Protein AF-A0A538JLH4-F1 (afdb_monomer_lite)

Radius of gyration: 21.61 Å; chains: 1; bounding box: 67×21×56 Å

Secondary structure (DSSP, 8-state):
-HHHHHHHHHHHHHTTGGGSTTHHHHHHHHHHHHHHHHHHHHHHHT-----HHHHHHHHHHHHHHHHHHHHHHHHHHHHTSTT-BTTB---TTPSTTHHHHHHHHHHHHHHHHHHHHHHHHHHHHHHHHHHHHHHHHHHHHHTT-

Structure (mmCIF, N/CA/C/O backbone):
data_AF-A0A538JLH4-F1
#
_entry.id   AF-A0A538JLH4-F1
#
loop_
_atom_site.group_PDB
_atom_site.id
_atom_site.type_symbol
_atom_site.label_atom_id
_atom_site.label_alt_id
_atom_site.label_comp_id
_atom_site.label_asym_id
_atom_site.label_entity_id
_atom_site.label_seq_id
_atom_site.pdbx_PDB_ins_code
_atom_site.Cartn_x
_atom_site.Cartn_y
_atom_site.Cartn_z
_atom_site.occupancy
_atom_site.B_iso_or_equiv
_atom_site.auth_seq_id
_atom_site.auth_comp_id
_atom_site.auth_asym_id
_atom_site.auth_atom_id
_atom_site.pdbx_PDB_model_num
ATOM 1 N N . MET A 1 1 ? -3.497 -3.767 -6.527 1.00 86.94 1 MET A N 1
ATOM 2 C CA . MET A 1 1 ? -3.352 -4.014 -5.077 1.00 86.94 1 MET A CA 1
ATOM 3 C C . MET A 1 1 ? -3.280 -2.720 -4.286 1.00 86.94 1 MET A C 1
ATOM 5 O O . MET A 1 1 ? -4.215 -2.495 -3.541 1.00 86.94 1 MET A O 1
ATOM 9 N N . ILE A 1 2 ? -2.318 -1.819 -4.537 1.00 92.06 2 ILE A N 1
ATOM 10 C CA . ILE A 1 2 ? -2.246 -0.499 -3.862 1.00 92.06 2 ILE A CA 1
ATOM 11 C C . ILE A 1 2 ? -3.589 0.256 -3.871 1.00 92.06 2 ILE A C 1
ATOM 13 O O . ILE A 1 2 ? -4.093 0.639 -2.823 1.00 92.06 2 ILE A O 1
ATOM 17 N N . LEU A 1 3 ? -4.227 0.399 -5.039 1.00 92.81 3 LEU A N 1
ATOM 18 C CA . LEU A 1 3 ? -5.518 1.094 -5.131 1.00 92.81 3 LEU A CA 1
ATOM 19 C C . LEU A 1 3 ? -6.647 0.377 -4.364 1.00 92.81 3 LEU A C 1
ATOM 21 O O . LEU A 1 3 ? -7.494 1.030 -3.765 1.00 92.81 3 LEU A O 1
ATOM 25 N N . ALA A 1 4 ? -6.643 -0.959 -4.361 1.00 89.81 4 ALA A N 1
ATOM 26 C CA . ALA A 1 4 ? -7.631 -1.752 -3.633 1.00 89.81 4 ALA A CA 1
ATOM 27 C C . ALA A 1 4 ? -7.449 -1.608 -2.111 1.00 89.81 4 ALA A C 1
ATOM 29 O O . ALA A 1 4 ? -8.430 -1.379 -1.410 1.00 89.81 4 ALA A O 1
ATOM 30 N N . GLY A 1 5 ? -6.206 -1.655 -1.615 1.00 88.12 5 GLY A N 1
ATOM 31 C CA . GLY A 1 5 ? -5.878 -1.377 -0.213 1.00 88.12 5 GLY A CA 1
ATOM 32 C C . GLY A 1 5 ? -6.318 0.027 0.202 1.00 88.12 5 GLY A C 1
ATOM 33 O O . GLY A 1 5 ? -7.043 0.181 1.185 1.00 88.12 5 GLY A O 1
ATOM 34 N N . GLY A 1 6 ? -6.002 1.041 -0.610 1.00 91.56 6 GLY A N 1
ATOM 35 C CA . GLY A 1 6 ? -6.452 2.418 -0.383 1.00 91.56 6 GLY A CA 1
ATOM 36 C C . GLY A 1 6 ? -7.975 2.575 -0.339 1.00 91.56 6 GLY A C 1
ATOM 37 O O . GLY A 1 6 ? -8.505 3.281 0.519 1.00 91.56 6 GLY A O 1
ATOM 38 N N . TYR A 1 7 ? -8.703 1.877 -1.214 1.00 93.75 7 TYR A N 1
ATOM 39 C CA . TYR A 1 7 ? -10.167 1.888 -1.210 1.00 93.75 7 TYR A CA 1
ATOM 40 C C . TYR A 1 7 ? -10.755 1.289 0.077 1.00 93.75 7 TYR A C 1
ATOM 42 O O . TYR A 1 7 ? -11.700 1.845 0.641 1.00 93.75 7 TYR A O 1
ATOM 50 N N . VAL A 1 8 ? -10.179 0.192 0.580 1.00 92.06 8 VAL A N 1
ATOM 51 C CA . VAL A 1 8 ? -10.598 -0.417 1.853 1.00 92.06 8 VAL A CA 1
ATOM 52 C C . VAL A 1 8 ? -10.380 0.547 3.019 1.00 92.06 8 VAL A C 1
ATOM 54 O O . VAL A 1 8 ? -11.285 0.728 3.836 1.00 92.06 8 VAL A O 1
ATOM 57 N N . HIS A 1 9 ? -9.237 1.234 3.066 1.00 91.81 9 HIS A N 1
ATOM 58 C CA . HIS A 1 9 ? -8.964 2.225 4.111 1.00 91.81 9 HIS A CA 1
ATOM 59 C C . HIS A 1 9 ? -9.914 3.423 4.032 1.00 91.81 9 HIS A C 1
ATOM 61 O O . HIS A 1 9 ? -10.412 3.889 5.056 1.00 91.81 9 HIS A O 1
ATOM 67 N N . LEU A 1 10 ? -10.251 3.882 2.825 1.00 93.81 10 LEU A N 1
ATOM 68 C CA . LEU A 1 10 ? -11.257 4.926 2.644 1.00 93.81 10 LEU A CA 1
ATOM 69 C C . LEU A 1 10 ? -12.645 4.475 3.124 1.00 93.81 10 LEU A C 1
ATOM 71 O O . LEU A 1 10 ? -13.373 5.257 3.741 1.00 93.81 10 LEU A O 1
ATOM 75 N N . CYS A 1 11 ? -13.016 3.217 2.874 1.00 92.38 11 CYS A N 1
ATOM 76 C CA . CYS A 1 11 ? -14.257 2.655 3.398 1.00 92.38 11 CYS A CA 1
ATOM 77 C C . CYS A 1 11 ? -14.254 2.677 4.927 1.00 92.38 11 CYS A C 1
ATOM 79 O O . CYS A 1 11 ? -15.200 3.194 5.518 1.00 92.38 11 CYS A O 1
ATOM 81 N N . LEU A 1 12 ? -13.192 2.192 5.570 1.00 89.12 12 LEU A N 1
ATOM 82 C CA . LEU A 1 12 ? -13.086 2.176 7.030 1.00 89.12 12 LEU A CA 1
ATOM 83 C C . LEU A 1 12 ? -13.118 3.581 7.633 1.00 89.12 12 LEU A C 1
ATOM 85 O O . LEU A 1 12 ? -13.874 3.824 8.575 1.00 89.12 12 LEU A O 1
ATOM 89 N N . TYR A 1 13 ? -12.412 4.534 7.017 1.00 91.12 13 TYR A N 1
ATOM 90 C CA . TYR A 1 13 ? -12.473 5.948 7.381 1.00 91.12 13 TYR A CA 1
ATOM 91 C C . TYR A 1 13 ? -13.921 6.457 7.432 1.00 91.12 13 TYR A C 1
ATOM 93 O O . TYR A 1 13 ? -14.354 7.030 8.435 1.00 91.12 13 TYR A O 1
ATOM 101 N N . ARG A 1 14 ? -14.704 6.198 6.378 1.00 92.38 14 ARG A N 1
ATOM 102 C CA . ARG A 1 14 ? -16.105 6.638 6.289 1.00 92.38 14 ARG A CA 1
ATOM 103 C C . ARG A 1 14 ? -17.033 5.903 7.259 1.00 92.38 14 ARG A C 1
ATOM 105 O O . ARG A 1 14 ? -17.989 6.513 7.730 1.00 92.38 14 ARG A O 1
ATOM 112 N N . HIS A 1 15 ? -16.742 4.648 7.593 1.00 89.19 15 HIS A N 1
ATOM 113 C CA . HIS A 1 15 ? -17.572 3.792 8.452 1.00 89.19 15 HIS A CA 1
ATOM 114 C C . HIS A 1 15 ? -17.165 3.837 9.936 1.00 89.19 15 HIS A C 1
ATOM 116 O O . HIS A 1 15 ? -17.193 2.827 10.632 1.00 89.19 15 HIS A O 1
ATOM 122 N N . GLY A 1 16 ? -16.801 5.022 10.436 1.00 84.19 16 GLY A N 1
ATOM 123 C CA . GLY A 1 16 ? -16.632 5.284 11.872 1.00 84.19 16 GLY A CA 1
ATOM 124 C C . GLY A 1 16 ? -15.200 5.570 12.312 1.00 84.19 16 GLY A C 1
ATOM 125 O O . GLY A 1 16 ? -15.011 6.294 13.289 1.00 84.19 16 GLY A O 1
ATOM 126 N N . TYR A 1 17 ? -14.188 5.131 11.556 1.00 88.12 17 TYR A N 1
ATOM 127 C CA . TYR A 1 17 ? -12.788 5.348 11.946 1.00 88.12 17 TYR A CA 1
ATOM 128 C C . TYR A 1 17 ? -12.381 6.822 11.868 1.00 88.12 17 TYR A C 1
ATOM 130 O O . TYR A 1 17 ? -11.481 7.237 12.593 1.00 88.12 17 TYR A O 1
ATOM 138 N N . ARG A 1 18 ? -13.080 7.651 11.073 1.00 90.44 18 ARG A N 1
ATOM 139 C CA . ARG A 1 18 ? -12.844 9.107 11.010 1.00 90.44 18 ARG A CA 1
ATOM 140 C C . ARG A 1 18 ? -12.921 9.822 12.361 1.00 90.44 18 ARG A C 1
ATOM 142 O O . ARG A 1 18 ? -12.337 10.890 12.493 1.00 90.44 18 ARG A O 1
ATOM 149 N N . PHE A 1 19 ? -13.645 9.265 13.333 1.00 90.25 19 PHE A N 1
ATOM 150 C CA . PHE A 1 19 ? -13.845 9.881 14.647 1.00 90.25 19 PHE A CA 1
ATOM 151 C C . PHE A 1 19 ? -12.809 9.447 15.687 1.00 90.25 19 PHE A C 1
ATOM 153 O O . PHE A 1 19 ? -12.780 10.005 16.779 1.00 90.25 19 PHE A O 1
ATOM 160 N N . ILE A 1 20 ? -11.954 8.473 15.361 1.00 87.75 20 ILE A N 1
ATOM 161 C CA . ILE A 1 20 ? -10.897 8.009 16.256 1.00 87.75 20 ILE A CA 1
ATOM 162 C C . ILE A 1 20 ? -9.682 8.928 16.062 1.00 87.75 20 ILE A C 1
ATOM 164 O O . ILE A 1 20 ? -9.124 8.967 14.957 1.00 87.75 20 ILE A O 1
ATOM 168 N N . PRO A 1 21 ? -9.245 9.676 17.093 1.00 88.88 21 PRO A N 1
ATOM 169 C CA . PRO A 1 21 ? -8.105 10.577 16.971 1.00 88.88 21 PRO A CA 1
ATOM 170 C C . PRO A 1 21 ? -6.858 9.838 16.476 1.00 88.88 21 PRO A C 1
ATOM 172 O O . PRO A 1 21 ? -6.575 8.726 16.914 1.00 88.88 21 PRO A O 1
ATOM 175 N N . LYS A 1 22 ? -6.096 10.469 15.573 1.00 90.56 22 LYS A N 1
ATOM 176 C CA . LYS A 1 22 ? -4.892 9.929 14.899 1.00 90.56 22 LYS A CA 1
ATOM 177 C C . LYS A 1 22 ? -5.160 8.756 13.944 1.00 90.56 22 LYS A C 1
ATOM 179 O O . LYS A 1 22 ? -4.642 8.787 12.833 1.00 90.56 22 LYS A O 1
ATOM 184 N N . ILE A 1 23 ? -5.998 7.790 14.320 1.00 90.50 23 ILE A N 1
ATOM 185 C CA . ILE A 1 23 ? -6.368 6.642 13.480 1.00 90.50 23 ILE A CA 1
ATOM 186 C C . ILE A 1 23 ? -7.188 7.096 12.269 1.00 90.50 23 ILE A C 1
ATOM 188 O O . ILE A 1 23 ? -6.845 6.782 11.138 1.00 90.50 23 ILE A O 1
ATOM 192 N N . GLY A 1 24 ? -8.218 7.922 12.451 1.00 90.06 24 GLY A N 1
ATOM 193 C CA . GLY A 1 24 ? -8.988 8.434 11.314 1.00 90.06 24 GLY A CA 1
ATOM 194 C C . GLY A 1 24 ? -8.108 9.164 10.295 1.00 90.06 24 GLY A C 1
ATOM 195 O O . GLY A 1 24 ? -8.218 8.948 9.090 1.00 90.06 24 GLY A O 1
ATOM 196 N N . VAL A 1 25 ? -7.170 9.981 10.779 1.00 93.00 25 VAL A N 1
ATOM 197 C CA . VAL A 1 25 ? -6.227 10.706 9.916 1.00 93.00 25 VAL A CA 1
ATOM 198 C C . VAL A 1 25 ? -5.266 9.745 9.213 1.00 93.00 25 VAL A C 1
ATOM 200 O O . VAL A 1 25 ? -5.025 9.919 8.021 1.00 93.00 25 VAL A O 1
ATOM 203 N N . SER A 1 26 ? -4.754 8.712 9.892 1.00 92.06 26 SER A N 1
ATOM 204 C CA . SER A 1 26 ? -3.849 7.739 9.267 1.00 92.06 26 SER A CA 1
ATOM 205 C C . SER A 1 26 ? -4.533 6.944 8.154 1.00 92.06 26 SER A C 1
ATOM 207 O O . SER A 1 26 ? -3.935 6.769 7.096 1.00 92.06 26 SER A O 1
ATOM 209 N N . PHE A 1 27 ? -5.798 6.554 8.329 1.00 92.31 27 PHE A N 1
ATOM 210 C CA . PHE A 1 27 ? -6.587 5.898 7.281 1.00 92.31 27 PHE A CA 1
ATOM 211 C C . PHE A 1 27 ? -6.781 6.795 6.051 1.00 92.31 27 PHE A C 1
ATOM 213 O O . PHE A 1 27 ? -6.638 6.335 4.918 1.00 92.31 27 PHE A O 1
ATOM 220 N N . LEU A 1 28 ? -7.063 8.086 6.258 1.00 93.94 28 LEU A N 1
ATOM 221 C CA . LEU A 1 28 ? -7.206 9.039 5.157 1.00 93.94 28 LEU A CA 1
ATOM 222 C C . LEU A 1 28 ? -5.874 9.274 4.429 1.00 93.94 28 LEU A C 1
ATOM 224 O O . LEU A 1 28 ? -5.836 9.274 3.198 1.00 93.94 28 LEU A O 1
ATOM 228 N N . LEU A 1 29 ? -4.779 9.434 5.179 1.00 95.12 29 LEU A N 1
ATOM 229 C CA . LEU A 1 29 ? -3.436 9.583 4.618 1.00 95.12 29 LEU A CA 1
ATOM 230 C C . LEU A 1 29 ? -3.013 8.339 3.832 1.00 95.12 29 LEU A C 1
ATOM 232 O O . LEU A 1 29 ? -2.451 8.474 2.745 1.00 95.12 29 LEU A O 1
ATOM 236 N N . GLN A 1 30 ? -3.314 7.142 4.339 1.00 94.94 30 GLN A N 1
ATOM 237 C CA . GLN A 1 30 ? -3.046 5.880 3.652 1.00 94.94 30 GLN A CA 1
ATOM 238 C C . GLN A 1 30 ? -3.813 5.815 2.327 1.00 94.94 30 GLN A C 1
ATOM 240 O O . GLN A 1 30 ? -3.210 5.552 1.283 1.00 94.94 30 GLN A O 1
ATOM 245 N N . ALA A 1 31 ? -5.116 6.118 2.346 1.00 95.19 31 ALA A N 1
ATOM 246 C CA . ALA A 1 31 ? -5.960 6.061 1.158 1.00 95.19 31 ALA A CA 1
ATOM 247 C C . ALA A 1 31 ? -5.508 7.074 0.092 1.00 95.19 31 ALA A C 1
ATOM 249 O O . ALA A 1 31 ? -5.376 6.727 -1.085 1.00 95.19 31 ALA A O 1
ATOM 250 N N . GLY A 1 32 ? -5.204 8.309 0.507 1.00 96.19 32 GLY A N 1
ATOM 251 C CA . GLY A 1 32 ? -4.683 9.354 -0.376 1.00 96.19 32 GLY A CA 1
ATOM 252 C C . GLY A 1 32 ? -3.317 8.998 -0.966 1.00 96.19 32 GLY A C 1
ATOM 253 O O . GLY A 1 32 ? -3.118 9.100 -2.177 1.00 96.19 32 GLY A O 1
ATOM 254 N N . SER A 1 33 ? -2.397 8.497 -0.138 1.00 96.31 33 SER A N 1
ATOM 255 C CA . SER A 1 33 ? -1.068 8.055 -0.585 1.00 96.31 33 SER A CA 1
ATOM 256 C C . SER A 1 33 ? -1.171 6.902 -1.581 1.00 96.31 33 SER A C 1
ATOM 258 O O . SER A 1 33 ? -0.505 6.914 -2.615 1.00 96.31 33 SER A O 1
ATOM 260 N N . SER A 1 34 ? -2.061 5.942 -1.320 1.00 94.31 34 SER A N 1
ATOM 261 C CA . SER A 1 34 ? -2.335 4.825 -2.224 1.00 94.31 34 SER A CA 1
ATOM 262 C C . SER A 1 34 ? -2.860 5.297 -3.579 1.00 94.31 34 SER A C 1
ATOM 264 O O . SER A 1 34 ? -2.401 4.813 -4.613 1.00 94.31 34 SER A O 1
ATOM 266 N N . ALA A 1 35 ? -3.778 6.268 -3.604 1.00 95.31 35 ALA A N 1
ATOM 267 C CA . ALA A 1 35 ? -4.285 6.839 -4.851 1.00 95.31 35 ALA A CA 1
ATOM 268 C C . ALA A 1 35 ? -3.170 7.533 -5.655 1.00 95.31 35 ALA A C 1
ATOM 270 O O . ALA A 1 35 ? -3.005 7.254 -6.844 1.00 95.31 35 ALA A O 1
ATOM 271 N N . ILE A 1 36 ? -2.357 8.369 -4.998 1.00 96.19 36 ILE A N 1
ATOM 272 C CA . ILE A 1 36 ? -1.223 9.066 -5.626 1.00 96.19 36 ILE A CA 1
ATOM 273 C C . ILE A 1 36 ? -0.221 8.058 -6.202 1.00 96.19 36 ILE A C 1
ATOM 275 O O . ILE A 1 36 ? 0.175 8.165 -7.363 1.00 96.19 36 ILE A O 1
ATOM 279 N N . LEU A 1 37 ? 0.163 7.048 -5.418 1.00 94.75 37 LEU A N 1
ATOM 280 C CA . LEU A 1 37 ? 1.126 6.032 -5.840 1.00 94.75 37 LEU A CA 1
ATOM 281 C C . LEU A 1 37 ? 0.577 5.146 -6.959 1.00 94.75 37 LEU A C 1
ATOM 283 O O . LEU A 1 37 ? 1.318 4.817 -7.883 1.00 94.75 37 LEU A O 1
ATOM 287 N N . ALA A 1 38 ? -0.710 4.795 -6.933 1.00 92.75 38 ALA A N 1
ATOM 288 C CA . ALA A 1 38 ? -1.342 4.042 -8.012 1.00 92.75 38 ALA A CA 1
ATOM 289 C C . ALA A 1 38 ? -1.297 4.818 -9.338 1.00 92.75 38 ALA A C 1
ATOM 291 O O . ALA A 1 38 ? -0.865 4.268 -10.353 1.00 92.75 38 ALA A O 1
ATOM 292 N N . VAL A 1 39 ? -1.665 6.104 -9.324 1.00 92.56 39 VAL A N 1
ATOM 293 C CA . VAL A 1 39 ? -1.581 6.974 -10.508 1.00 92.56 39 VAL A CA 1
ATOM 294 C C . VAL A 1 39 ? -0.133 7.109 -10.983 1.00 92.56 39 VAL A C 1
ATOM 296 O O . VAL A 1 39 ? 0.139 6.962 -12.175 1.00 92.56 39 VAL A O 1
ATOM 299 N N . ALA A 1 40 ? 0.814 7.318 -10.066 1.00 90.81 40 ALA A N 1
ATOM 300 C CA . ALA A 1 40 ? 2.232 7.442 -10.396 1.00 90.81 40 ALA A CA 1
ATOM 301 C C . ALA A 1 40 ? 2.807 6.158 -11.028 1.00 90.81 40 ALA A C 1
ATOM 303 O O . ALA A 1 40 ? 3.560 6.231 -12.004 1.00 90.81 40 ALA A O 1
ATOM 304 N N . LEU A 1 41 ? 2.425 4.980 -10.518 1.00 88.94 41 LEU A N 1
ATOM 305 C CA . LEU A 1 41 ? 2.812 3.681 -11.076 1.00 88.94 41 LEU A CA 1
ATOM 306 C C . LEU A 1 41 ? 2.238 3.479 -12.489 1.00 88.94 41 LEU A C 1
ATOM 308 O O . LEU A 1 41 ? 2.974 3.063 -13.386 1.00 88.94 41 LEU A O 1
ATOM 312 N N . LEU A 1 42 ? 0.963 3.820 -12.712 1.00 87.88 42 LEU A N 1
ATOM 313 C CA . LEU A 1 42 ? 0.309 3.709 -14.023 1.00 87.88 42 LEU A CA 1
ATOM 314 C C . LEU A 1 42 ? 0.917 4.665 -15.058 1.00 87.88 42 LEU A C 1
ATOM 316 O O . LEU A 1 42 ? 1.263 4.244 -16.163 1.00 87.88 42 LEU A O 1
ATOM 320 N N . ALA A 1 43 ? 1.124 5.931 -14.687 1.00 85.94 43 ALA A N 1
ATOM 321 C CA . ALA A 1 43 ? 1.682 6.953 -15.573 1.00 85.94 43 ALA A CA 1
ATOM 322 C C . ALA A 1 43 ? 3.091 6.602 -16.086 1.00 85.94 43 ALA A C 1
ATOM 324 O O . ALA A 1 43 ? 3.495 7.036 -17.169 1.00 85.94 43 ALA A O 1
ATOM 325 N N . ARG A 1 44 ? 3.853 5.813 -15.317 1.00 74.06 44 ARG A N 1
ATOM 326 C CA . ARG A 1 44 ? 5.208 5.373 -15.679 1.00 74.06 44 ARG A CA 1
ATOM 327 C C . ARG A 1 44 ? 5.224 4.030 -16.406 1.00 74.06 44 ARG A C 1
ATOM 329 O O . ARG A 1 44 ? 6.083 3.848 -17.262 1.00 74.06 44 ARG A O 1
ATOM 336 N N . GLY A 1 45 ? 4.280 3.129 -16.123 1.00 67.00 45 GLY A N 1
ATOM 337 C CA . GLY A 1 45 ? 4.158 1.841 -16.817 1.00 67.00 45 GLY A CA 1
ATOM 338 C C . GLY A 1 45 ? 3.944 1.967 -18.333 1.00 67.00 45 GLY A C 1
ATOM 339 O O . GLY A 1 45 ? 4.370 1.093 -19.081 1.00 67.00 45 GLY A O 1
ATOM 340 N N . GLY A 1 46 ? 3.353 3.076 -18.796 1.00 57.22 46 GLY A N 1
ATOM 341 C CA . GLY A 1 46 ? 3.121 3.344 -20.222 1.00 57.22 46 GLY A CA 1
ATOM 342 C C . GLY A 1 46 ? 4.288 3.991 -20.985 1.00 57.22 46 GLY A C 1
ATOM 343 O O . GLY A 1 46 ? 4.299 3.964 -22.216 1.00 57.22 46 GLY A O 1
ATOM 344 N N . ARG A 1 47 ? 5.288 4.576 -20.309 1.00 56.28 47 ARG A N 1
ATOM 345 C CA . ARG A 1 47 ? 6.379 5.305 -20.985 1.00 56.28 47 ARG A CA 1
ATOM 346 C C . ARG A 1 47 ? 7.541 4.363 -21.305 1.00 56.28 47 ARG A C 1
ATOM 348 O O . ARG A 1 47 ? 8.397 4.116 -20.463 1.00 56.28 47 ARG A O 1
ATOM 355 N N . ARG A 1 48 ? 7.575 3.868 -22.549 1.00 53.81 48 ARG A N 1
ATOM 356 C CA . ARG A 1 48 ? 8.666 3.038 -23.104 1.00 53.81 48 ARG A CA 1
ATOM 357 C C . ARG A 1 48 ? 9.953 3.814 -23.439 1.00 53.81 48 ARG A C 1
ATOM 359 O O . ARG A 1 48 ? 10.980 3.177 -23.647 1.00 53.81 48 ARG A O 1
ATOM 366 N N . SER A 1 49 ? 9.940 5.151 -23.453 1.00 51.41 49 SER A N 1
ATOM 367 C CA . SER A 1 49 ? 11.164 5.952 -23.635 1.00 51.41 49 SER A CA 1
ATOM 368 C C . SER A 1 49 ? 11.926 6.078 -22.318 1.00 51.41 49 SER A C 1
ATOM 370 O O . SER A 1 49 ? 11.562 6.848 -21.427 1.00 51.41 49 SER A O 1
ATOM 372 N N . VAL A 1 50 ? 12.968 5.259 -22.199 1.00 55.59 50 VAL A N 1
ATOM 373 C CA . VAL A 1 50 ? 13.819 5.105 -21.019 1.00 55.59 50 VAL A CA 1
ATOM 374 C C . VAL A 1 50 ? 14.875 6.207 -20.998 1.00 55.59 50 VAL A C 1
ATOM 376 O O . VAL A 1 50 ? 15.979 6.028 -21.498 1.00 55.59 50 VAL A O 1
ATOM 379 N N . ASP A 1 51 ? 14.548 7.342 -20.386 1.00 62.97 51 ASP A N 1
ATOM 380 C CA . ASP A 1 51 ? 15.583 8.234 -19.863 1.00 62.97 51 ASP A CA 1
ATOM 381 C C . ASP A 1 51 ? 16.051 7.736 -18.480 1.00 62.97 51 ASP A C 1
ATOM 383 O O . ASP A 1 51 ? 15.248 7.228 -17.685 1.00 62.97 51 ASP A O 1
ATOM 387 N N . ARG A 1 52 ? 17.349 7.866 -18.170 1.00 62.47 52 ARG A N 1
ATOM 388 C CA . ARG A 1 52 ? 17.955 7.344 -16.927 1.00 62.47 52 ARG A CA 1
ATOM 389 C C . ARG A 1 52 ? 17.292 7.946 -15.684 1.00 62.47 52 ARG A C 1
ATOM 391 O O . ARG A 1 52 ? 17.086 7.237 -14.700 1.00 62.47 52 ARG A O 1
ATOM 398 N N . HIS A 1 53 ? 16.873 9.210 -15.753 1.00 64.38 53 HIS A N 1
ATOM 399 C CA . HIS A 1 53 ? 16.163 9.888 -14.666 1.00 64.38 53 HIS A CA 1
ATOM 400 C C . HIS A 1 53 ? 14.770 9.280 -14.405 1.00 64.38 53 HIS A C 1
ATOM 402 O O . HIS A 1 53 ? 14.326 9.156 -13.261 1.00 64.38 53 HIS A O 1
ATOM 408 N N . SER A 1 54 ? 14.100 8.804 -15.460 1.00 68.56 54 SER A N 1
ATOM 409 C CA . SER A 1 54 ? 12.791 8.147 -15.363 1.00 68.56 54 SER A CA 1
ATOM 410 C C . SER A 1 54 ? 12.868 6.769 -14.691 1.00 68.56 54 SER A C 1
ATOM 412 O O . SER A 1 54 ? 11.881 6.334 -14.094 1.00 68.56 54 SER A O 1
ATOM 414 N N . VAL A 1 55 ? 14.018 6.085 -14.761 1.00 70.25 55 VAL A N 1
ATOM 415 C CA . VAL A 1 55 ? 14.233 4.781 -14.107 1.00 70.25 55 VAL A CA 1
ATOM 416 C C . VAL A 1 55 ? 14.385 4.946 -12.596 1.00 70.25 55 VAL A C 1
ATOM 418 O O . VAL A 1 55 ? 13.717 4.240 -11.840 1.00 70.25 55 VAL A O 1
ATOM 421 N N . THR A 1 56 ? 15.199 5.908 -12.152 1.00 79.44 56 THR A N 1
ATOM 422 C CA . THR A 1 56 ? 15.406 6.189 -10.722 1.00 79.44 56 THR A CA 1
ATOM 423 C C . THR A 1 56 ? 14.093 6.558 -10.041 1.00 79.44 56 THR A C 1
ATOM 425 O O . THR A 1 56 ? 13.741 5.988 -9.010 1.00 79.44 56 THR A O 1
ATOM 428 N N . LEU A 1 57 ? 13.307 7.445 -10.658 1.00 83.19 57 LEU A N 1
ATOM 429 C CA . LEU A 1 57 ? 12.021 7.855 -10.102 1.00 83.19 57 LEU A CA 1
ATOM 430 C C . LEU A 1 57 ? 11.018 6.692 -10.038 1.00 83.19 57 LEU A C 1
ATOM 432 O O . LEU A 1 57 ? 10.296 6.556 -9.054 1.00 83.19 57 LEU A O 1
ATOM 436 N N . ALA A 1 58 ? 10.994 5.812 -11.044 1.00 81.75 58 ALA A N 1
ATOM 437 C CA . ALA A 1 58 ? 10.138 4.625 -11.022 1.00 81.75 58 ALA A CA 1
ATOM 438 C C . ALA A 1 58 ? 10.504 3.663 -9.879 1.00 81.75 58 ALA A C 1
ATOM 440 O O . ALA A 1 58 ? 9.612 3.098 -9.245 1.00 81.75 58 ALA A O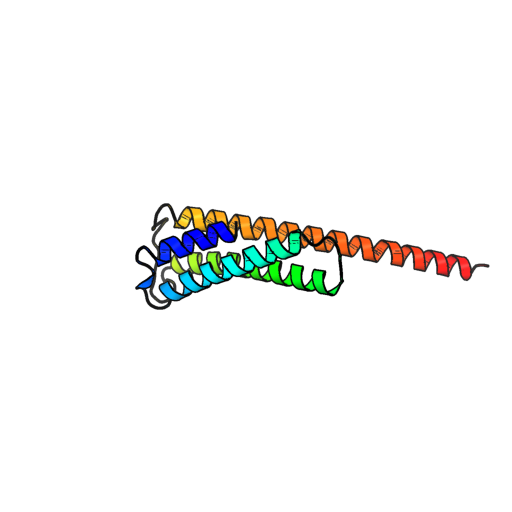 1
ATOM 441 N N . GLN A 1 59 ? 11.797 3.492 -9.587 1.00 84.19 59 GLN A N 1
ATOM 442 C CA . GLN A 1 59 ? 12.244 2.694 -8.444 1.00 84.19 59 GLN A CA 1
ATOM 443 C C . GLN A 1 59 ? 11.865 3.342 -7.110 1.00 84.19 59 GLN A C 1
ATOM 445 O O . GLN A 1 59 ? 11.410 2.631 -6.217 1.00 84.19 59 GLN A O 1
ATOM 450 N N . LEU A 1 60 ? 11.979 4.669 -6.991 1.00 90.25 60 LEU A N 1
ATOM 451 C CA . LEU A 1 60 ? 11.544 5.402 -5.798 1.00 90.25 60 LEU A CA 1
ATOM 452 C C . LEU A 1 60 ? 10.039 5.248 -5.552 1.00 90.25 60 LEU A C 1
ATOM 454 O O . LEU A 1 60 ? 9.638 4.967 -4.429 1.00 90.25 60 LEU A O 1
ATOM 458 N N . ILE A 1 61 ? 9.210 5.350 -6.596 1.00 91.19 61 ILE A N 1
ATOM 459 C CA . ILE A 1 61 ? 7.755 5.151 -6.482 1.00 91.19 61 ILE A CA 1
ATOM 460 C C . ILE A 1 61 ? 7.434 3.722 -6.020 1.00 91.19 61 ILE A C 1
ATOM 462 O O . ILE A 1 61 ? 6.590 3.533 -5.146 1.00 91.19 61 ILE A O 1
ATOM 466 N N . ARG A 1 62 ? 8.112 2.705 -6.575 1.00 90.94 62 ARG A N 1
ATOM 467 C CA . ARG A 1 62 ? 7.931 1.307 -6.145 1.00 90.94 62 ARG A CA 1
ATOM 468 C C . ARG A 1 62 ? 8.346 1.108 -4.691 1.00 90.94 62 ARG A C 1
ATOM 470 O O . ARG A 1 62 ? 7.606 0.476 -3.946 1.00 90.94 62 ARG A O 1
ATOM 477 N N . LEU A 1 63 ? 9.478 1.680 -4.283 1.00 93.81 63 LEU A N 1
ATOM 478 C CA . LEU A 1 63 ? 9.955 1.606 -2.905 1.00 93.81 63 LEU A CA 1
ATOM 479 C C . LEU A 1 63 ? 8.990 2.303 -1.939 1.00 93.81 63 LEU A C 1
ATOM 481 O O . LEU A 1 63 ? 8.684 1.749 -0.890 1.00 93.81 63 LEU A O 1
ATOM 485 N N . ALA A 1 64 ? 8.461 3.471 -2.312 1.00 94.94 64 ALA A N 1
ATOM 486 C CA . ALA A 1 64 ? 7.455 4.182 -1.530 1.00 94.94 64 ALA A CA 1
ATOM 487 C C . ALA A 1 64 ? 6.164 3.364 -1.382 1.00 94.94 64 ALA A C 1
ATOM 489 O O . ALA A 1 64 ? 5.616 3.283 -0.289 1.00 94.94 64 ALA A O 1
ATOM 490 N N . ALA A 1 65 ? 5.705 2.707 -2.451 1.00 93.38 65 ALA A N 1
ATOM 491 C CA . ALA A 1 65 ? 4.532 1.837 -2.407 1.00 93.38 65 ALA A CA 1
ATOM 492 C C . ALA A 1 65 ? 4.750 0.579 -1.551 1.00 93.38 65 ALA A C 1
ATOM 494 O O . ALA A 1 65 ? 3.873 0.229 -0.769 1.00 93.38 65 ALA A O 1
ATOM 495 N N . ILE A 1 66 ? 5.928 -0.049 -1.626 1.00 94.12 66 ILE A N 1
ATOM 496 C CA . ILE A 1 66 ? 6.306 -1.150 -0.723 1.00 94.12 66 ILE A CA 1
ATOM 497 C C . ILE A 1 66 ? 6.335 -0.663 0.727 1.00 94.12 66 ILE A C 1
ATOM 499 O O . ILE A 1 66 ? 5.766 -1.307 1.603 1.00 94.12 66 ILE A O 1
ATOM 503 N N . GLY A 1 67 ? 6.971 0.483 0.980 1.00 95.62 67 GLY A N 1
ATOM 504 C CA . GLY A 1 67 ? 7.062 1.076 2.311 1.00 95.62 67 GLY A CA 1
ATOM 505 C C . GLY A 1 67 ? 5.691 1.412 2.895 1.00 95.62 67 GLY A C 1
ATOM 506 O O . GLY A 1 67 ? 5.447 1.130 4.064 1.00 95.62 67 GLY A O 1
ATOM 507 N N . LEU A 1 68 ? 4.775 1.943 2.080 1.00 95.75 68 LEU A N 1
ATOM 508 C CA . LEU A 1 68 ? 3.399 2.215 2.491 1.00 95.75 68 LEU A CA 1
ATOM 509 C C . LEU A 1 68 ? 2.666 0.924 2.885 1.00 95.75 68 LEU A C 1
ATOM 511 O O . LEU A 1 68 ? 2.059 0.877 3.956 1.00 95.75 68 LEU A O 1
ATOM 515 N N . SER A 1 69 ? 2.753 -0.129 2.067 1.00 93.88 69 SER A N 1
ATOM 516 C CA . SER A 1 69 ? 2.104 -1.413 2.359 1.00 93.88 69 SER A CA 1
ATOM 517 C C . SER A 1 69 ? 2.691 -2.104 3.591 1.00 93.88 69 SER A C 1
ATOM 519 O O . SER A 1 69 ? 1.944 -2.527 4.473 1.00 93.88 69 SER A O 1
ATOM 521 N N . LEU A 1 70 ? 4.020 -2.152 3.715 1.00 94.62 70 LEU A N 1
ATOM 522 C CA . LEU A 1 70 ? 4.691 -2.694 4.899 1.00 94.62 70 LEU A CA 1
ATOM 523 C C . LEU A 1 70 ? 4.372 -1.888 6.159 1.00 94.62 70 LEU A C 1
ATOM 525 O O . LEU A 1 70 ? 4.095 -2.472 7.202 1.00 94.62 70 LEU A O 1
ATOM 529 N N . GLY A 1 71 ? 4.371 -0.557 6.068 1.00 94.50 71 GLY A N 1
ATOM 530 C CA . GLY A 1 71 ? 4.001 0.319 7.177 1.00 94.50 71 GLY A CA 1
ATOM 531 C C . GLY A 1 71 ? 2.555 0.108 7.617 1.00 94.50 71 GLY A C 1
ATOM 532 O O . GLY A 1 71 ? 2.276 0.082 8.812 1.00 94.50 71 GLY A O 1
ATOM 533 N N . THR A 1 72 ? 1.650 -0.123 6.665 1.00 93.06 72 THR A N 1
ATOM 534 C CA . THR A 1 72 ? 0.245 -0.451 6.943 1.00 93.06 72 THR A CA 1
ATOM 535 C C . THR A 1 72 ? 0.123 -1.793 7.668 1.00 93.06 72 THR A C 1
ATOM 537 O O . THR A 1 72 ? -0.542 -1.873 8.699 1.00 93.06 72 THR A O 1
ATOM 540 N N . LEU A 1 73 ? 0.819 -2.834 7.195 1.00 92.12 73 LEU A N 1
ATOM 541 C CA . LEU A 1 73 ? 0.856 -4.146 7.855 1.00 92.12 73 LEU A CA 1
ATOM 542 C C . LEU A 1 73 ? 1.470 -4.070 9.259 1.00 92.12 73 LEU A C 1
ATOM 544 O O . LEU A 1 73 ? 0.952 -4.681 10.190 1.00 92.12 73 LEU A O 1
ATOM 548 N N . ALA A 1 74 ? 2.543 -3.297 9.431 1.00 93.00 74 ALA A N 1
ATOM 549 C CA . ALA A 1 74 ? 3.173 -3.084 10.729 1.00 93.00 74 ALA A CA 1
ATOM 550 C C . ALA A 1 74 ? 2.235 -2.343 11.692 1.00 93.00 74 ALA A C 1
ATOM 552 O O . ALA A 1 74 ? 2.073 -2.770 12.831 1.00 93.00 74 ALA A O 1
ATOM 553 N N . ALA A 1 75 ? 1.571 -1.278 11.234 1.00 90.56 75 ALA A N 1
ATOM 554 C CA . ALA A 1 75 ? 0.588 -0.545 12.026 1.00 90.56 75 ALA A CA 1
ATOM 555 C C . ALA A 1 75 ? -0.582 -1.444 12.453 1.00 90.56 75 ALA A C 1
ATOM 557 O O . ALA A 1 75 ? -0.986 -1.403 13.613 1.00 90.56 75 ALA A O 1
ATOM 558 N N . LEU A 1 76 ? -1.069 -2.301 11.550 1.00 90.00 76 LEU A N 1
ATOM 559 C CA . LEU A 1 76 ? -2.095 -3.294 11.857 1.00 90.00 76 LEU A CA 1
ATOM 560 C C . LEU A 1 76 ? -1.603 -4.308 12.898 1.00 90.00 76 LEU A C 1
ATOM 562 O O . LEU A 1 76 ? -2.304 -4.580 13.870 1.00 90.00 76 LEU A O 1
ATOM 566 N N . GLY A 1 77 ? -0.386 -4.831 12.730 1.00 88.94 77 GLY A N 1
ATOM 567 C CA . GLY A 1 77 ? 0.236 -5.744 13.688 1.00 88.94 77 GLY A CA 1
ATOM 568 C C . GLY A 1 77 ? 0.373 -5.119 15.076 1.00 88.94 77 GLY A C 1
ATOM 569 O O . GLY A 1 77 ? 0.021 -5.752 16.066 1.00 88.94 77 GLY A O 1
ATOM 570 N N . ILE A 1 78 ? 0.794 -3.851 15.149 1.00 90.62 78 ILE A N 1
ATOM 571 C CA . ILE A 1 78 ? 0.879 -3.083 16.401 1.00 90.62 78 ILE A CA 1
ATOM 572 C C . ILE A 1 78 ? -0.515 -2.844 16.997 1.00 90.62 78 ILE A C 1
ATOM 574 O O . ILE A 1 78 ? -0.692 -2.965 18.203 1.00 90.62 78 ILE A O 1
ATOM 578 N N . ALA A 1 79 ? -1.534 -2.565 16.183 1.00 88.19 79 ALA A N 1
ATOM 579 C CA . ALA A 1 79 ? -2.906 -2.411 16.670 1.00 88.19 79 ALA A CA 1
ATOM 580 C C . ALA A 1 79 ? -3.473 -3.703 17.290 1.00 88.19 79 ALA A C 1
ATOM 582 O O . ALA A 1 79 ? -4.405 -3.627 18.086 1.00 88.19 79 ALA A O 1
ATOM 583 N N . HIS A 1 80 ? -2.902 -4.870 16.975 1.00 87.88 80 HIS A N 1
ATOM 584 C CA . HIS A 1 80 ? -3.272 -6.162 17.564 1.00 87.88 80 HIS A CA 1
ATOM 585 C C . HIS A 1 80 ? -2.456 -6.531 18.812 1.00 87.88 80 HIS A C 1
ATOM 587 O O . HIS A 1 80 ? -2.745 -7.542 19.456 1.00 87.88 80 HIS A O 1
ATOM 593 N N . THR A 1 81 ? -1.439 -5.747 19.182 1.00 88.69 81 THR A N 1
ATOM 594 C CA . THR A 1 81 ? -0.681 -6.004 20.412 1.00 88.69 81 THR A CA 1
ATO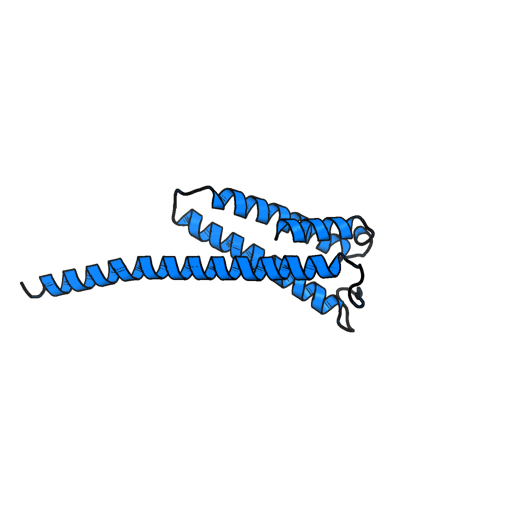M 595 C C . THR A 1 81 ? -1.447 -5.509 21.644 1.00 88.69 81 THR A C 1
ATOM 597 O O . THR A 1 81 ? -2.344 -4.666 21.539 1.00 88.69 81 THR A O 1
ATOM 600 N N . PRO A 1 82 ? -1.089 -5.977 22.857 1.00 83.56 82 PRO A N 1
ATOM 601 C CA . PRO A 1 82 ? -1.711 -5.499 24.089 1.00 83.56 82 PRO A CA 1
ATOM 602 C C . PRO A 1 82 ? -1.597 -3.983 24.296 1.00 83.56 82 PRO A C 1
ATOM 604 O O . PRO A 1 82 ? -2.514 -3.394 24.862 1.00 83.56 82 PRO A O 1
ATOM 607 N N . SER A 1 83 ? -0.511 -3.358 23.819 1.00 84.69 83 SER A N 1
ATOM 608 C CA . SER A 1 83 ? -0.304 -1.905 23.887 1.00 84.69 83 SER A CA 1
ATOM 609 C C . SER A 1 83 ? -1.175 -1.124 22.899 1.00 84.69 83 SER A C 1
ATOM 611 O O . SER A 1 83 ? -1.383 0.075 23.089 1.00 84.69 83 SER A O 1
ATOM 613 N N . GLY A 1 84 ? -1.666 -1.790 21.846 1.00 87.31 84 GLY A N 1
ATOM 614 C CA . GLY A 1 84 ? -2.366 -1.165 20.731 1.00 87.31 84 GLY A CA 1
ATOM 615 C C . GLY A 1 84 ? -1.509 -0.135 19.990 1.00 87.31 84 GLY A C 1
ATOM 616 O O . GLY A 1 84 ? -0.318 0.051 20.256 1.00 87.31 84 GLY A O 1
ATOM 617 N N . LEU A 1 85 ? -2.146 0.581 19.068 1.00 88.69 85 LEU A N 1
ATOM 618 C CA . LEU A 1 85 ? -1.577 1.707 18.340 1.00 88.69 85 LEU A CA 1
ATOM 619 C C . LEU A 1 85 ? -2.349 2.972 18.717 1.00 88.69 85 LEU A C 1
ATOM 621 O O . LEU A 1 85 ? -3.539 3.066 18.459 1.00 88.69 85 LEU A O 1
ATOM 625 N N . PHE A 1 86 ? -1.698 3.960 19.333 1.00 87.00 86 PHE A N 1
ATOM 626 C CA . PHE A 1 86 ? -2.365 5.196 19.783 1.00 87.00 86 PHE A CA 1
ATOM 627 C C . PHE A 1 86 ? -3.591 4.964 20.693 1.00 87.00 86 PHE A C 1
ATOM 629 O O . PHE A 1 86 ? -4.585 5.672 20.562 1.00 87.00 86 PHE A O 1
ATOM 636 N N . GLN A 1 87 ? -3.517 3.994 21.618 1.00 84.00 87 GLN A N 1
ATOM 637 C CA . GLN A 1 87 ? -4.633 3.559 22.487 1.00 84.00 87 GLN A CA 1
ATOM 638 C C . GLN A 1 87 ? -5.799 2.890 21.739 1.00 84.00 87 GLN A C 1
ATOM 640 O O . GLN A 1 87 ? -6.813 2.545 22.341 1.00 84.00 87 GLN A O 1
ATOM 645 N N . PHE A 1 88 ? -5.657 2.673 20.432 1.00 84.69 88 PHE A N 1
ATOM 646 C CA . PHE A 1 88 ? -6.591 1.906 19.631 1.00 84.69 88 PHE A CA 1
ATOM 647 C C . PHE A 1 88 ? -6.102 0.461 19.509 1.00 84.69 88 PHE A C 1
ATOM 649 O O . PHE A 1 88 ? -4.932 0.212 19.208 1.00 84.69 88 PHE A O 1
ATOM 656 N N . ARG A 1 89 ? -7.003 -0.491 19.760 1.00 85.19 89 ARG A N 1
ATOM 657 C CA . ARG A 1 89 ? -6.712 -1.922 19.683 1.00 85.19 89 ARG A CA 1
ATOM 658 C C . ARG A 1 89 ? -7.759 -2.628 18.836 1.00 85.19 89 ARG A C 1
ATOM 660 O O . ARG A 1 89 ? -8.952 -2.522 19.122 1.00 85.19 89 ARG A O 1
ATOM 667 N N . GLU A 1 90 ? -7.306 -3.373 17.838 1.00 79.50 90 GLU A N 1
ATOM 668 C CA . GLU A 1 90 ? -8.153 -4.261 17.042 1.00 79.50 90 GLU A CA 1
ATOM 669 C C . GLU A 1 90 ? -8.115 -5.675 17.621 1.00 79.50 90 GLU A C 1
ATOM 671 O O . GLU A 1 90 ? -7.093 -6.138 18.126 1.00 79.50 90 GLU A O 1
ATOM 676 N N . MET A 1 91 ? -9.264 -6.353 17.600 1.00 78.75 91 MET A N 1
ATOM 677 C CA . MET A 1 91 ? -9.420 -7.699 18.149 1.00 78.75 91 MET A CA 1
ATOM 678 C C . MET A 1 91 ? -9.881 -8.649 17.045 1.00 78.75 91 MET A C 1
ATOM 680 O O . MET A 1 91 ? -11.013 -8.552 16.560 1.00 78.75 91 MET A O 1
ATOM 684 N N . GLY A 1 92 ? -9.022 -9.604 16.689 1.00 75.44 92 GLY A N 1
ATOM 685 C CA . GLY A 1 92 ? -9.290 -10.574 15.627 1.00 75.44 92 GLY A CA 1
ATOM 686 C C . GLY A 1 92 ? -9.441 -9.905 14.259 1.00 75.44 92 GLY A C 1
ATOM 687 O O . GLY A 1 92 ? -8.828 -8.890 13.982 1.00 75.44 92 GLY A O 1
ATOM 688 N N . LEU A 1 93 ? -10.300 -10.438 13.392 1.00 74.06 93 LEU A N 1
ATOM 689 C CA . LEU A 1 93 ? -10.551 -9.853 12.065 1.00 74.06 93 LEU A CA 1
ATOM 690 C C . LEU A 1 93 ? -11.597 -8.731 12.089 1.00 74.06 93 LEU A C 1
ATOM 692 O O . LEU A 1 93 ? -12.264 -8.505 11.084 1.00 74.06 93 LEU A O 1
ATOM 696 N N . ARG A 1 94 ? -11.810 -8.074 13.234 1.00 74.12 94 ARG A N 1
ATOM 697 C CA . ARG A 1 94 ? -12.748 -6.954 13.329 1.00 74.12 94 ARG A CA 1
ATOM 698 C C . ARG A 1 94 ? -12.033 -5.664 12.935 1.00 74.12 94 ARG A C 1
ATOM 700 O O . ARG A 1 94 ? -11.024 -5.357 13.561 1.00 74.12 94 ARG A O 1
ATOM 707 N N . PRO A 1 95 ? -12.596 -4.865 12.016 1.00 72.31 95 PRO A N 1
ATOM 708 C CA . PRO A 1 95 ? -13.872 -5.028 11.311 1.00 72.31 95 PRO A CA 1
ATOM 709 C C . PRO A 1 95 ? -13.801 -6.066 10.174 1.00 72.31 95 PRO A C 1
ATOM 711 O O . PRO A 1 95 ? -12.966 -5.987 9.272 1.00 72.31 95 PRO A O 1
ATOM 714 N N . ALA A 1 96 ? -14.710 -7.045 10.218 1.00 69.19 96 ALA A N 1
ATOM 715 C CA . ALA A 1 96 ? -14.803 -8.094 9.208 1.00 69.19 96 ALA A CA 1
ATOM 716 C C . ALA A 1 96 ? -15.781 -7.667 8.099 1.00 69.19 96 ALA A C 1
ATOM 718 O O . ALA A 1 96 ? -16.862 -7.169 8.428 1.00 69.19 96 ALA A O 1
ATOM 719 N N . PRO A 1 97 ? -15.471 -7.900 6.805 1.00 79.38 97 PRO A N 1
ATOM 720 C CA . PRO A 1 97 ? -14.285 -8.575 6.254 1.00 79.38 97 PRO A CA 1
ATOM 721 C C . PRO A 1 97 ? -13.116 -7.632 5.895 1.00 79.38 97 PRO A C 1
ATOM 723 O O . PRO A 1 97 ? -12.145 -8.064 5.273 1.00 79.38 97 PRO A O 1
ATOM 726 N N . GLN A 1 98 ? -13.199 -6.344 6.231 1.00 82.00 98 GLN A N 1
ATOM 727 C CA . GLN A 1 98 ? -12.285 -5.313 5.730 1.00 82.00 98 GLN A CA 1
ATOM 728 C C . GLN A 1 98 ? -10.834 -5.548 6.166 1.00 82.00 98 GLN A C 1
ATOM 730 O O . GLN A 1 98 ? -9.937 -5.411 5.335 1.00 82.00 98 GLN A O 1
ATOM 735 N N . THR A 1 99 ? -10.600 -5.965 7.415 1.00 84.88 99 THR A N 1
ATOM 736 C CA . THR A 1 99 ? -9.248 -6.259 7.922 1.00 84.88 99 THR A CA 1
ATOM 737 C C . THR A 1 99 ? -8.567 -7.366 7.116 1.00 84.88 99 THR A C 1
ATOM 739 O O . THR A 1 99 ? -7.402 -7.237 6.744 1.00 84.88 99 THR A O 1
ATOM 742 N N . LEU A 1 100 ? -9.296 -8.430 6.763 1.00 86.75 100 LEU A N 1
ATOM 743 C CA . LEU A 1 100 ? -8.746 -9.521 5.955 1.00 86.75 100 LEU A CA 1
ATOM 744 C C . LEU A 1 100 ? -8.396 -9.050 4.538 1.00 86.75 100 LEU A C 1
ATOM 746 O O . LEU A 1 100 ? -7.318 -9.359 4.032 1.00 86.75 100 LEU A O 1
ATOM 750 N N . ILE A 1 101 ? -9.285 -8.270 3.912 1.00 87.06 101 ILE A N 1
ATOM 751 C CA . ILE A 1 101 ? -9.040 -7.716 2.574 1.00 87.06 101 ILE A CA 1
ATOM 752 C C . ILE A 1 101 ? -7.813 -6.799 2.602 1.00 87.06 101 ILE A C 1
ATOM 754 O O . ILE A 1 101 ? -6.988 -6.875 1.695 1.00 87.06 101 ILE A O 1
ATOM 758 N N . ALA A 1 102 ? -7.660 -5.976 3.645 1.00 87.94 102 ALA A N 1
ATOM 759 C CA . ALA A 1 102 ? -6.489 -5.124 3.821 1.00 87.94 102 ALA A CA 1
ATOM 760 C C . ALA A 1 102 ? -5.204 -5.959 3.927 1.00 87.94 102 ALA A C 1
ATOM 762 O O . ALA A 1 102 ? -4.280 -5.737 3.151 1.00 87.94 102 ALA A O 1
ATOM 763 N N . ILE A 1 103 ? -5.162 -6.978 4.794 1.00 88.94 103 ILE A N 1
ATOM 764 C CA . ILE A 1 103 ? -3.990 -7.861 4.937 1.00 88.94 103 ILE A CA 1
ATOM 765 C C . ILE A 1 103 ? -3.595 -8.471 3.591 1.00 88.94 103 ILE A C 1
ATOM 767 O O . ILE A 1 103 ? -2.427 -8.413 3.203 1.00 88.94 103 ILE A O 1
ATOM 771 N N . VAL A 1 104 ? -4.561 -9.035 2.863 1.00 91.88 104 VAL A N 1
ATOM 772 C CA . VAL A 1 104 ? -4.315 -9.671 1.563 1.00 91.88 104 VAL A CA 1
ATOM 773 C C . VAL A 1 104 ? -3.837 -8.643 0.536 1.00 91.88 104 VAL A C 1
ATOM 775 O O . VAL A 1 104 ? -2.842 -8.878 -0.149 1.00 91.88 104 VAL A O 1
ATOM 778 N N . ALA A 1 105 ? -4.504 -7.492 0.441 1.00 90.56 105 ALA A N 1
ATOM 779 C CA . ALA A 1 105 ? -4.163 -6.451 -0.522 1.00 90.56 105 ALA A CA 1
ATOM 780 C C . ALA A 1 105 ? -2.760 -5.879 -0.282 1.00 90.56 105 ALA A C 1
ATOM 782 O O . ALA A 1 105 ? -1.984 -5.767 -1.233 1.00 90.56 105 ALA A O 1
ATOM 783 N N . GLU A 1 106 ? -2.417 -5.556 0.965 1.00 91.81 106 GLU A N 1
ATOM 784 C CA . GLU A 1 106 ? -1.112 -4.987 1.313 1.00 91.81 106 GLU A CA 1
ATOM 785 C C . GLU A 1 106 ? 0.014 -6.023 1.170 1.00 91.81 106 GLU A C 1
ATOM 787 O O . GLU A 1 106 ? 1.100 -5.708 0.673 1.00 91.81 106 GLU A O 1
ATOM 792 N N . SER A 1 107 ? -0.252 -7.286 1.514 1.00 92.38 107 SER A N 1
ATOM 793 C CA . SER A 1 107 ? 0.715 -8.381 1.349 1.00 92.38 107 SER A CA 1
ATOM 794 C C . SER A 1 107 ? 1.009 -8.653 -0.127 1.00 92.38 107 SER A C 1
ATOM 796 O O . SER A 1 107 ? 2.171 -8.723 -0.531 1.00 92.38 107 SER A O 1
ATOM 798 N N . LEU A 1 108 ? -0.030 -8.729 -0.967 1.00 93.19 108 LEU A N 1
ATOM 799 C CA . LEU A 1 108 ? 0.132 -8.888 -2.414 1.00 93.19 108 LEU A CA 1
ATOM 800 C C . LEU A 1 108 ? 0.810 -7.671 -3.048 1.00 93.19 108 LEU A C 1
ATOM 802 O O . LEU A 1 108 ? 1.653 -7.838 -3.926 1.00 93.19 108 LEU A O 1
ATOM 806 N N . ALA A 1 109 ? 0.472 -6.451 -2.617 1.00 90.88 109 ALA A N 1
ATOM 807 C CA . ALA A 1 109 ? 1.142 -5.242 -3.088 1.00 90.88 109 ALA A CA 1
ATOM 808 C C . ALA A 1 109 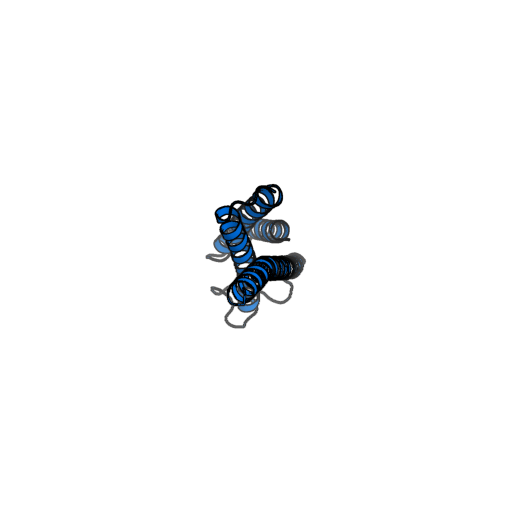? 2.647 -5.295 -2.798 1.00 90.88 109 ALA A C 1
ATOM 810 O O . ALA A 1 109 ? 3.453 -5.113 -3.712 1.00 90.88 109 ALA A O 1
ATOM 811 N N . THR A 1 110 ? 3.009 -5.617 -1.556 1.00 92.44 110 THR A N 1
ATOM 812 C CA . THR A 1 110 ? 4.399 -5.761 -1.112 1.00 92.44 110 THR A CA 1
ATOM 813 C C . THR A 1 110 ? 5.133 -6.813 -1.937 1.00 92.44 110 THR A C 1
ATOM 815 O O . THR A 1 110 ? 6.203 -6.529 -2.477 1.00 92.44 110 THR A O 1
ATOM 818 N N . LEU A 1 111 ? 4.550 -8.006 -2.085 1.00 94.38 111 LEU A N 1
ATOM 819 C CA . LEU A 1 111 ? 5.165 -9.119 -2.802 1.00 94.38 111 LEU A CA 1
ATOM 820 C C . LEU A 1 111 ? 5.391 -8.781 -4.281 1.00 94.38 111 LEU A C 1
ATOM 822 O O . LEU A 1 111 ? 6.518 -8.851 -4.768 1.00 94.38 111 LEU A O 1
ATOM 826 N N . VAL A 1 112 ? 4.338 -8.352 -4.984 1.00 92.12 112 VAL A N 1
ATOM 827 C CA . VAL A 1 112 ? 4.392 -8.059 -6.426 1.00 92.12 112 VAL A CA 1
ATOM 828 C C . VAL A 1 112 ? 5.376 -6.930 -6.723 1.00 92.12 112 VAL A C 1
ATOM 830 O O . VAL A 1 112 ? 6.169 -7.029 -7.661 1.00 92.12 112 VAL A O 1
ATOM 833 N N . LEU A 1 113 ? 5.360 -5.857 -5.929 1.00 89.88 113 LEU A N 1
ATOM 834 C CA . LEU A 1 113 ? 6.261 -4.726 -6.143 1.00 89.88 113 LEU A CA 1
ATOM 835 C C . LEU A 1 113 ? 7.715 -5.075 -5.810 1.00 89.88 113 LEU A C 1
ATOM 837 O O . LEU A 1 113 ? 8.614 -4.617 -6.518 1.00 89.88 113 LEU A O 1
ATOM 841 N N . SER A 1 114 ? 7.950 -5.907 -4.791 1.00 90.00 114 SER A N 1
ATOM 842 C CA . SER A 1 114 ? 9.296 -6.368 -4.427 1.00 90.00 114 SER A CA 1
ATOM 843 C C . SER A 1 114 ? 9.896 -7.253 -5.515 1.00 90.00 114 SER A C 1
ATOM 845 O O . SER A 1 114 ? 11.026 -7.009 -5.940 1.00 90.00 114 SER A O 1
ATOM 847 N N . VAL A 1 115 ? 9.121 -8.209 -6.044 1.00 91.25 115 VAL A N 1
ATOM 848 C CA . VAL A 1 115 ? 9.531 -9.031 -7.195 1.00 91.25 115 VAL A CA 1
ATOM 849 C C . VAL A 1 115 ? 9.829 -8.134 -8.394 1.00 91.25 115 VAL A C 1
ATOM 851 O O . VAL A 1 115 ? 10.919 -8.191 -8.956 1.00 91.25 115 VAL A O 1
ATOM 854 N N . ALA A 1 116 ? 8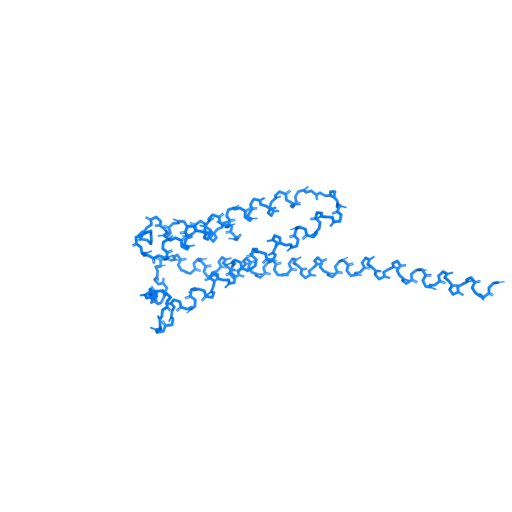.928 -7.207 -8.728 1.00 86.88 116 ALA A N 1
ATOM 855 C CA . ALA A 1 116 ? 9.139 -6.290 -9.842 1.00 86.88 116 ALA A CA 1
ATOM 856 C C . ALA A 1 116 ? 10.387 -5.398 -9.663 1.00 86.88 116 ALA A C 1
ATOM 858 O O . ALA A 1 116 ? 11.009 -4.997 -10.650 1.00 86.88 116 ALA A O 1
ATOM 859 N N . MET A 1 117 ? 10.753 -5.035 -8.427 1.00 87.25 117 MET A N 1
ATOM 860 C CA . MET A 1 117 ? 12.004 -4.326 -8.137 1.00 87.25 117 MET A CA 1
ATOM 861 C C . MET A 1 117 ? 13.234 -5.214 -8.319 1.00 87.25 117 MET A C 1
ATOM 863 O O . MET A 1 117 ? 14.232 -4.729 -8.853 1.00 87.25 117 MET A O 1
ATOM 867 N N . LEU A 1 118 ? 13.174 -6.478 -7.897 1.00 88.88 118 LEU A N 1
ATOM 868 C CA . LEU A 1 118 ? 14.273 -7.426 -8.059 1.00 88.88 118 LEU A CA 1
ATOM 869 C C . LEU A 1 118 ? 14.551 -7.694 -9.541 1.00 88.88 118 LEU A C 1
ATOM 871 O O . LEU A 1 118 ? 15.683 -7.507 -9.979 1.00 88.88 118 LEU A O 1
ATOM 875 N N . GLU A 1 119 ? 13.512 -7.987 -10.324 1.00 87.62 119 GLU A N 1
ATOM 876 C CA . GLU A 1 119 ? 13.598 -8.164 -11.782 1.00 87.62 119 GLU A CA 1
ATOM 877 C C . GLU A 1 119 ? 14.247 -6.949 -12.462 1.00 87.62 119 GLU A C 1
ATOM 879 O O . GLU A 1 119 ? 15.179 -7.069 -13.258 1.00 87.62 119 GLU A O 1
ATOM 884 N N . ALA A 1 120 ? 13.822 -5.736 -12.086 1.00 83.44 120 ALA A N 1
ATOM 885 C CA . ALA A 1 120 ? 14.395 -4.507 -12.631 1.00 83.44 120 ALA A CA 1
ATOM 886 C C . ALA A 1 120 ? 15.883 -4.330 -12.273 1.00 83.44 120 ALA A C 1
ATOM 888 O O . ALA A 1 120 ? 16.640 -3.768 -13.069 1.00 83.44 120 ALA A O 1
ATOM 889 N N . ARG A 1 121 ? 16.314 -4.789 -11.089 1.00 83.50 121 ARG A N 1
ATOM 890 C CA . ARG A 1 121 ? 17.724 -4.754 -10.669 1.00 83.50 121 ARG A CA 1
ATOM 891 C C . ARG A 1 121 ? 18.564 -5.791 -11.408 1.00 83.50 121 ARG A C 1
ATOM 893 O O . ARG A 1 121 ? 19.656 -5.442 -11.852 1.00 83.50 121 ARG A O 1
ATOM 900 N N . VAL A 1 122 ? 18.058 -7.013 -11.572 1.00 85.31 122 VAL A N 1
ATOM 901 C CA . VAL A 1 122 ? 18.730 -8.079 -12.333 1.00 85.31 122 VAL A CA 1
ATOM 902 C C . VAL A 1 122 ? 18.935 -7.630 -13.782 1.00 85.31 122 VAL A C 1
ATOM 904 O O . VAL A 1 122 ? 20.072 -7.529 -14.236 1.00 85.31 122 VAL A O 1
ATOM 907 N N . ALA A 1 123 ? 17.876 -7.164 -14.449 1.00 82.81 123 ALA A N 1
ATOM 908 C CA . ALA A 1 123 ? 17.961 -6.671 -15.825 1.00 82.81 123 ALA A CA 1
ATOM 909 C C . ALA A 1 123 ? 18.878 -5.438 -15.994 1.00 82.81 123 ALA A C 1
ATOM 911 O O . ALA A 1 123 ? 19.433 -5.190 -17.068 1.00 82.81 123 ALA A O 1
ATOM 912 N N . ALA A 1 124 ? 19.025 -4.597 -14.965 1.00 80.25 124 ALA A N 1
ATOM 913 C CA . ALA A 1 124 ? 19.985 -3.492 -14.988 1.00 80.25 124 ALA A CA 1
ATOM 914 C C . ALA A 1 124 ? 21.436 -3.983 -14.845 1.00 80.25 124 ALA A C 1
ATOM 916 O O . ALA A 1 124 ? 22.323 -3.460 -15.522 1.00 80.25 124 ALA A O 1
ATOM 917 N N . ARG A 1 125 ? 21.668 -4.998 -14.004 1.00 81.38 125 ARG A N 1
ATOM 918 C CA . ARG A 1 125 ? 22.986 -5.603 -13.789 1.00 81.38 125 ARG A CA 1
ATOM 919 C C . ARG A 1 125 ? 23.493 -6.283 -15.057 1.00 81.38 125 ARG A C 1
ATOM 921 O O . ARG A 1 125 ? 24.603 -5.973 -15.486 1.00 81.38 125 ARG A O 1
ATOM 928 N N . ASP A 1 126 ? 22.665 -7.089 -15.712 1.00 82.25 126 ASP A N 1
ATOM 929 C CA . ASP A 1 126 ? 23.055 -7.812 -16.932 1.00 82.25 126 ASP A CA 1
ATOM 930 C C . ASP A 1 126 ? 23.465 -6.850 -18.057 1.00 82.25 126 ASP A C 1
ATOM 932 O O . ASP A 1 126 ? 24.501 -7.023 -18.703 1.00 82.25 126 ASP A O 1
ATOM 936 N N . ARG A 1 127 ? 22.723 -5.743 -18.207 1.00 79.56 127 ARG A N 1
ATOM 937 C CA . ARG A 1 127 ? 23.047 -4.673 -19.165 1.00 79.56 127 ARG A CA 1
ATOM 938 C C . ARG A 1 127 ? 24.356 -3.943 -18.866 1.00 79.56 127 ARG A C 1
ATOM 940 O O . ARG A 1 127 ? 24.935 -3.371 -19.782 1.00 79.56 127 ARG A O 1
ATOM 947 N N . SER A 1 128 ? 24.816 -3.925 -17.616 1.00 79.62 128 SER A N 1
ATOM 948 C CA . SER A 1 128 ? 26.088 -3.291 -17.239 1.00 79.62 128 SER A CA 1
ATOM 949 C C . SER A 1 128 ? 27.301 -4.208 -17.430 1.00 79.62 128 SER A C 1
ATOM 951 O O . SER A 1 128 ? 28.380 -3.726 -17.773 1.00 79.62 128 SER A O 1
ATOM 953 N N . VAL A 1 129 ? 27.124 -5.525 -17.266 1.00 80.50 129 VAL A N 1
ATOM 954 C CA . VAL A 1 129 ? 28.209 -6.515 -17.357 1.00 80.50 129 VAL A CA 1
ATOM 955 C C . VAL A 1 129 ? 28.613 -6.774 -18.809 1.00 80.50 129 VAL A C 1
ATOM 957 O O . VAL A 1 129 ? 29.803 -6.736 -19.119 1.00 80.50 129 VAL A O 1
ATOM 960 N N . ALA A 1 130 ? 27.649 -6.969 -19.715 1.00 78.56 130 ALA A N 1
ATOM 961 C CA . ALA A 1 130 ? 27.921 -7.264 -21.127 1.00 78.56 130 ALA A CA 1
ATOM 962 C C . ALA A 1 130 ? 28.881 -6.258 -21.817 1.00 78.56 130 ALA A C 1
ATOM 964 O O . ALA A 1 130 ? 29.891 -6.686 -22.382 1.00 78.56 130 ALA A O 1
ATOM 965 N N 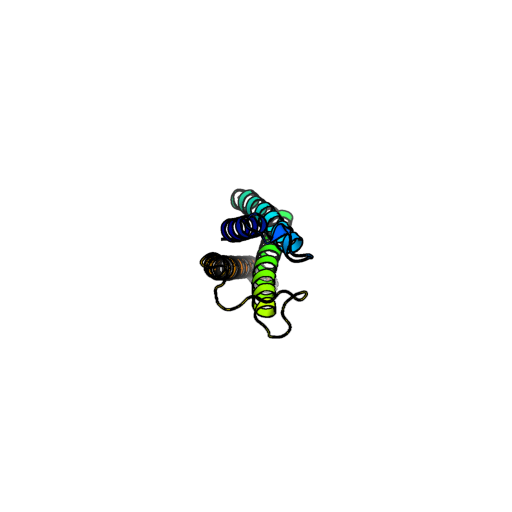. PRO A 1 131 ? 28.666 -4.928 -21.738 1.00 77.69 131 PRO A N 1
ATOM 966 C CA . PRO A 1 131 ? 29.579 -3.958 -22.345 1.00 77.69 131 PRO A CA 1
ATOM 967 C C . PRO A 1 131 ? 30.926 -3.831 -21.614 1.00 77.69 131 PRO A C 1
ATOM 969 O O . PRO A 1 131 ? 31.925 -3.486 -22.246 1.00 77.69 131 PRO A O 1
ATOM 972 N N . ALA A 1 132 ? 30.991 -4.104 -20.306 1.00 79.88 132 ALA A N 1
ATOM 973 C CA . ALA A 1 132 ? 32.249 -4.085 -19.556 1.00 79.88 132 ALA A CA 1
ATOM 974 C C . ALA A 1 132 ? 33.169 -5.248 -19.965 1.00 79.88 132 ALA A C 1
ATOM 976 O O . ALA A 1 132 ? 34.366 -5.046 -20.176 1.00 79.88 132 ALA A O 1
ATOM 977 N N . VAL A 1 133 ? 32.597 -6.444 -20.149 1.00 82.19 133 VAL A N 1
ATOM 978 C CA . VAL A 1 133 ? 33.316 -7.625 -20.647 1.00 82.19 133 VAL A CA 1
ATOM 979 C C . VAL A 1 133 ? 33.816 -7.388 -22.073 1.00 82.19 133 VAL A C 1
ATOM 981 O O . VAL A 1 133 ? 35.002 -7.575 -22.335 1.00 82.19 133 VAL A O 1
ATOM 984 N N . ALA A 1 134 ? 32.958 -6.886 -22.969 1.00 84.00 134 ALA A N 1
ATOM 985 C CA . ALA A 1 134 ? 33.340 -6.577 -24.349 1.00 84.00 134 ALA A CA 1
ATOM 986 C C . ALA A 1 134 ? 34.495 -5.559 -24.430 1.00 84.00 134 ALA A C 1
ATOM 988 O O . ALA A 1 134 ? 35.440 -5.745 -25.195 1.00 84.00 134 ALA A O 1
ATOM 989 N N . ARG A 1 135 ? 34.467 -4.514 -23.590 1.00 89.62 135 ARG A N 1
ATOM 990 C CA . ARG A 1 135 ? 35.545 -3.514 -23.517 1.00 89.62 135 ARG A CA 1
ATOM 991 C C . ARG A 1 135 ? 36.868 -4.126 -23.058 1.00 89.62 135 ARG A C 1
ATOM 993 O O . ARG A 1 135 ? 37.911 -3.814 -23.624 1.00 89.62 135 ARG A O 1
ATOM 1000 N N . ARG A 1 136 ? 36.832 -5.002 -22.050 1.00 87.62 136 ARG A N 1
ATOM 1001 C CA . ARG A 1 136 ? 38.033 -5.659 -21.515 1.00 87.62 136 ARG A CA 1
ATOM 1002 C C . ARG A 1 136 ? 38.688 -6.579 -22.546 1.00 87.62 136 ARG A C 1
ATOM 1004 O O . ARG A 1 136 ? 39.905 -6.551 -22.681 1.00 87.62 136 ARG A O 1
ATOM 1011 N N . ILE A 1 137 ? 37.884 -7.337 -23.295 1.00 87.50 137 ILE A N 1
ATOM 1012 C CA . ILE A 1 137 ? 38.368 -8.194 -24.388 1.00 87.50 137 ILE A CA 1
ATOM 1013 C C . ILE A 1 137 ? 38.990 -7.341 -25.504 1.00 87.50 137 ILE A C 1
ATOM 1015 O O . ILE A 1 137 ? 40.072 -7.661 -25.986 1.00 87.50 137 ILE A O 1
ATOM 1019 N N . GLY A 1 138 ? 38.356 -6.221 -25.867 1.00 85.38 138 GLY A N 1
ATOM 1020 C CA . GLY A 1 138 ? 38.880 -5.308 -26.887 1.00 85.38 138 GLY A CA 1
ATOM 1021 C C . GLY A 1 138 ? 40.218 -4.651 -26.522 1.00 85.38 138 GLY A C 1
ATOM 1022 O O . GLY A 1 138 ? 41.042 -4.444 -27.407 1.00 85.38 138 GLY A O 1
ATOM 1023 N N . HIS A 1 139 ? 40.459 -4.342 -25.244 1.00 86.62 139 HIS A N 1
ATOM 1024 C CA . HIS A 1 139 ? 41.768 -3.855 -24.787 1.00 86.62 139 HIS A CA 1
ATOM 1025 C C . HIS A 1 139 ? 42.833 -4.954 -24.828 1.00 86.62 139 HIS A C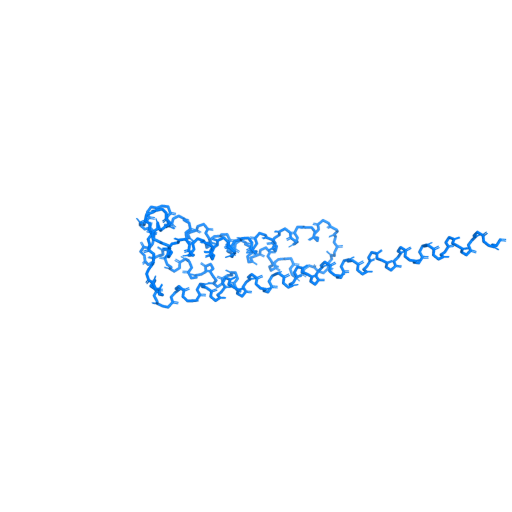 1
ATOM 1027 O O . HIS A 1 139 ? 43.884 -4.745 -25.421 1.00 86.62 139 HIS A O 1
ATOM 1033 N N . ALA A 1 140 ? 42.527 -6.147 -24.310 1.00 82.94 140 ALA A N 1
ATOM 1034 C CA . ALA A 1 140 ? 43.465 -7.270 -24.329 1.00 82.94 140 ALA A CA 1
ATOM 1035 C C . ALA A 1 140 ? 43.891 -7.669 -25.755 1.00 82.94 140 ALA A C 1
ATOM 1037 O O . ALA A 1 140 ? 45.036 -8.041 -25.969 1.00 82.94 140 ALA A O 1
ATOM 1038 N N . ALA A 1 141 ? 42.993 -7.561 -26.739 1.00 80.69 141 ALA A N 1
ATOM 1039 C CA . ALA A 1 141 ? 43.316 -7.831 -28.141 1.00 80.69 141 ALA A CA 1
ATOM 1040 C C . ALA A 1 141 ? 44.206 -6.754 -28.793 1.00 80.69 141 ALA A C 1
ATOM 1042 O O . ALA A 1 141 ? 44.874 -7.046 -29.779 1.00 80.69 141 ALA A O 1
ATOM 1043 N N . ARG A 1 142 ? 44.211 -5.519 -28.271 1.00 83.25 142 ARG A N 1
ATOM 1044 C CA . ARG A 1 142 ? 45.055 -4.420 -28.771 1.00 83.25 142 ARG A CA 1
ATOM 1045 C C . ARG A 1 142 ? 46.467 -4.447 -28.203 1.00 83.25 142 ARG A C 1
ATOM 1047 O O . ARG A 1 142 ? 47.374 -4.018 -28.893 1.00 83.25 142 ARG A O 1
ATOM 1054 N N . ASP A 1 143 ? 46.645 -4.954 -26.988 1.00 80.38 143 ASP A N 1
ATOM 1055 C CA . ASP A 1 143 ? 47.961 -5.021 -26.337 1.00 80.38 143 ASP A CA 1
ATOM 1056 C C . ASP A 1 143 ? 48.849 -6.158 -26.891 1.00 80.38 143 ASP A C 1
ATOM 1058 O O . ASP A 1 143 ? 50.024 -6.252 -26.549 1.00 80.38 143 ASP A O 1
ATOM 1062 N N . VAL A 1 144 ? 48.286 -7.042 -27.724 1.00 76.44 144 VAL A N 1
ATOM 1063 C CA . VAL A 1 144 ? 48.962 -8.219 -28.307 1.00 76.44 144 VAL A CA 1
ATOM 1064 C C . VAL A 1 144 ? 49.317 -8.014 -29.793 1.00 76.44 144 VAL A C 1
ATOM 1066 O O . VAL A 1 144 ? 50.007 -8.852 -30.371 1.00 76.44 144 VAL A O 1
ATOM 1069 N N . ALA A 1 145 ? 48.860 -6.919 -30.408 1.00 63.59 145 ALA A N 1
ATOM 1070 C CA . ALA A 1 145 ? 49.119 -6.559 -31.807 1.00 63.59 145 ALA A CA 1
ATOM 1071 C C . ALA A 1 145 ? 50.215 -5.491 -31.913 1.00 63.59 145 ALA A C 1
ATOM 1073 O O . ALA A 1 145 ? 51.024 -5.591 -32.861 1.00 63.59 145 ALA A O 1
#

Sequence (145 aa):
MILAGGYVHLCLYRHGYRFIPKIGVSFLLQAGSSAILAVALLARGGRRSVDRHSVTLAQLIRLAAIGLSLGTLAALGIAHTPSGLFQFREMGLRPAPQTLIAIVAESLATLVLSVAMLEARVAARDRSVAPAVARRIGHAARDVA

pLDDT: mean 85.63, std 9.36, range [51.41, 96.31]

Foldseek 3Di:
DLQQLLVLLVVVLVVPQVPPPPRSVLSPVSNVLSVVLVVVQVVLVPDPPDDPVSLVVNLVSLVSQLVSLVVQVVLLVQLCDPCHHPPHHDDDCPVPPSSVSNNVVSVCSNVVSVVVSVVSVVVVVVVVVVVVVVVVVVVVVVVVD